Protein AF-A0A368FAN0-F1 (afdb_monomer_lite)

Organism: Ancylostoma caninum (NCBI:txid29170)

Secondary structure (DSSP, 8-state):
-HHHHHHHHHHHHHHHHHHHHHHHHHHHHHHHHHHHHHHHHHHHHHH-------HHHHHHHHHHHHHHHHHHHHHHHHH----TTS----GGGHHHHHHHHHHHHIIIIIHHHHHHHHHHHHHHHHHHHHH-

Sequence (132 aa):
LYFQDSLIGIQFRNVSCKVNQFLAHVCDFASVWLIVLVGCERLILLYRKTRNLTTEKACVQVVALIAIAMLFNSWILYVASVQHGICDIDPAFDRIYHVMTVLETILCMFVPSMIIFTSNLLVVYKLNSHIR

Foldseek 3Di:
DVVVVVVVVLVCLLVVVLVVVLVVQLCLLLVLVVVLVVLVVVLCVVVPVDDDPDVVVVVVVSVVSSVVSNVLSVVSSVQFDDDPSDRDTDVVCVVVVVVSVVVSCCSNPVVSVVSNVVSVVVVVVSVVVVVD

InterPro domains:
  IPR000276 G protein-coupled receptor, rhodopsin-like [PF00001] (10-130)
  IPR017452 GPCR, rhodopsin-like, 7TM [PS50262] (1-132)

pLDDT: mean 73.28, std 13.43, range [40.78, 91.06]

Radius of gyration: 21.19 Å; chains: 1; bounding box: 61×32×56 Å

Structure (mmCIF, N/CA/C/O backbone):
data_AF-A0A368FAN0-F1
#
_entry.id   AF-A0A368FAN0-F1
#
loop_
_atom_site.group_PDB
_atom_site.id
_atom_site.type_symbol
_atom_site.label_atom_id
_atom_site.label_alt_id
_atom_site.label_comp_id
_atom_site.label_asym_id
_atom_site.label_entity_id
_atom_site.label_seq_id
_atom_site.pdbx_PDB_ins_code
_atom_site.Cartn_x
_atom_site.Cartn_y
_atom_site.Cartn_z
_atom_site.occupancy
_atom_site.B_iso_or_equiv
_atom_site.auth_seq_id
_atom_site.auth_comp_id
_atom_site.auth_asym_id
_atom_site.auth_atom_id
_atom_site.pdbx_PDB_model_num
ATOM 1 N N . LEU A 1 1 ? 30.547 19.276 -26.056 1.00 47.66 1 LEU A N 1
ATOM 2 C CA . LEU A 1 1 ? 29.824 19.743 -24.850 1.00 47.66 1 LEU A CA 1
ATOM 3 C C . LEU A 1 1 ? 28.308 19.537 -24.969 1.00 47.66 1 LEU A C 1
ATOM 5 O O . LEU A 1 1 ? 27.785 18.812 -24.146 1.00 47.66 1 LEU A O 1
ATOM 9 N N . TYR A 1 2 ? 27.629 19.977 -26.041 1.00 46.88 2 TYR A N 1
ATOM 10 C CA . TYR A 1 2 ? 26.169 19.779 -26.231 1.00 46.88 2 TYR A CA 1
ATOM 11 C C . TYR A 1 2 ? 25.645 18.321 -26.197 1.00 46.88 2 TYR A C 1
ATOM 13 O O . TYR A 1 2 ? 24.512 18.066 -25.794 1.00 46.88 2 TYR A O 1
ATOM 21 N N . PHE A 1 3 ? 26.459 17.344 -26.612 1.00 48.28 3 PHE A N 1
ATOM 22 C CA . PHE A 1 3 ? 26.051 15.932 -26.644 1.00 48.28 3 PHE A CA 1
ATOM 23 C C . PHE A 1 3 ? 25.995 15.285 -25.248 1.00 48.28 3 PHE A C 1
ATOM 25 O O . PHE A 1 3 ? 25.266 14.319 -25.043 1.00 48.28 3 PHE A O 1
ATOM 32 N N . GLN A 1 4 ? 26.744 15.823 -24.279 1.00 50.81 4 GLN A N 1
ATOM 33 C CA . GLN A 1 4 ? 26.857 15.248 -22.938 1.00 50.81 4 GLN A CA 1
ATOM 34 C C . GLN A 1 4 ? 25.701 15.699 -22.036 1.00 50.81 4 GLN A C 1
ATOM 36 O O . GLN A 1 4 ? 25.146 14.870 -21.322 1.00 50.81 4 GLN A O 1
ATOM 41 N N . ASP A 1 5 ? 25.242 16.947 -22.171 1.00 53.34 5 ASP A N 1
ATOM 42 C CA . ASP A 1 5 ? 24.061 17.464 -21.459 1.00 53.34 5 ASP A CA 1
ATOM 43 C C . ASP A 1 5 ? 22.764 16.758 -21.881 1.00 53.34 5 ASP A C 1
ATOM 45 O O . ASP A 1 5 ? 21.901 16.469 -21.052 1.00 53.34 5 ASP A O 1
ATOM 49 N N . SER A 1 6 ? 22.653 16.385 -23.161 1.00 56.75 6 SER A N 1
ATOM 50 C CA . SER A 1 6 ? 21.517 15.598 -23.661 1.00 56.75 6 SER A CA 1
ATOM 51 C C . SER A 1 6 ? 21.525 14.171 -23.100 1.00 56.75 6 SER A C 1
ATOM 53 O O . SER A 1 6 ? 20.479 13.649 -22.720 1.00 56.75 6 SER A O 1
ATOM 55 N N . LEU A 1 7 ? 22.703 13.544 -22.984 1.00 58.75 7 LEU A N 1
ATOM 56 C CA . LEU A 1 7 ? 22.842 12.194 -22.430 1.00 58.75 7 LEU A CA 1
ATOM 57 C C . LEU A 1 7 ? 22.560 12.166 -20.918 1.00 58.75 7 LEU A C 1
ATOM 59 O O . LEU A 1 7 ? 21.870 11.268 -20.436 1.00 58.75 7 LEU A O 1
ATOM 63 N N . ILE A 1 8 ? 23.042 13.177 -20.185 1.00 62.75 8 ILE A N 1
ATOM 64 C CA . ILE A 1 8 ? 22.787 13.358 -18.749 1.00 62.75 8 ILE A CA 1
ATOM 65 C C . ILE A 1 8 ? 21.299 13.631 -18.506 1.00 62.75 8 ILE A C 1
ATOM 67 O O . ILE A 1 8 ? 20.716 13.029 -17.608 1.00 62.75 8 ILE A O 1
ATOM 71 N N . GLY A 1 9 ? 20.652 14.460 -19.333 1.00 63.81 9 GLY A N 1
ATOM 72 C CA . GLY A 1 9 ? 19.213 14.721 -19.244 1.00 63.81 9 GLY A CA 1
ATOM 73 C C . GLY A 1 9 ? 18.350 13.479 -19.497 1.00 63.81 9 GLY A C 1
ATOM 74 O O . GLY A 1 9 ? 17.361 13.261 -18.798 1.00 63.81 9 GLY A O 1
ATOM 75 N N . ILE A 1 10 ? 18.738 12.620 -20.445 1.00 64.81 10 ILE A N 1
ATOM 76 C CA . ILE A 1 10 ? 18.028 11.361 -20.737 1.00 64.81 10 ILE A CA 1
ATOM 77 C C . ILE A 1 10 ? 18.230 10.337 -19.607 1.00 64.81 10 ILE A C 1
ATOM 79 O O . ILE A 1 10 ? 17.268 9.686 -19.195 1.00 64.81 10 ILE A O 1
ATOM 83 N N . GLN A 1 11 ? 19.447 10.225 -19.064 1.00 65.75 11 GLN A N 1
ATOM 84 C CA . GLN A 1 11 ? 19.742 9.377 -17.902 1.00 65.75 11 GLN A CA 1
ATOM 85 C C . GLN A 1 11 ? 19.009 9.861 -16.643 1.00 65.75 11 GLN A C 1
ATOM 87 O O . GLN A 1 11 ? 18.406 9.056 -15.937 1.00 65.75 11 GLN A O 1
ATOM 92 N N . PHE A 1 12 ? 18.977 11.172 -16.394 1.00 68.00 12 PHE A N 1
ATOM 93 C CA . PHE A 1 12 ? 18.242 11.753 -15.272 1.00 68.00 12 PHE A CA 1
ATOM 94 C C . PHE A 1 12 ? 16.736 11.509 -15.405 1.00 68.00 12 PHE A C 1
ATOM 96 O O . PHE A 1 12 ? 16.108 11.081 -14.446 1.00 68.00 12 PHE A O 1
ATOM 103 N N . ARG A 1 13 ? 16.157 11.672 -16.602 1.00 67.62 13 ARG A N 1
ATOM 104 C CA . ARG A 1 13 ? 14.733 11.386 -16.853 1.00 67.62 13 ARG A CA 1
ATOM 105 C C . ARG A 1 13 ? 14.378 9.915 -16.614 1.00 67.62 13 ARG A C 1
ATOM 107 O O . ARG A 1 13 ? 13.320 9.626 -16.063 1.00 67.62 13 ARG A O 1
ATOM 114 N N . ASN A 1 14 ? 15.270 9.002 -16.993 1.00 67.62 14 ASN A N 1
ATOM 115 C CA . ASN A 1 14 ? 15.136 7.567 -16.750 1.00 67.62 14 ASN A CA 1
ATOM 116 C C . ASN A 1 14 ? 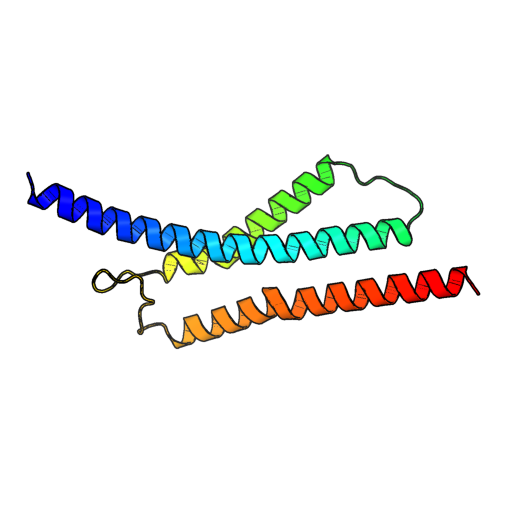15.148 7.253 -15.239 1.00 67.62 14 ASN A C 1
ATOM 118 O O . ASN A 1 14 ? 14.195 6.676 -14.711 1.00 67.62 14 ASN A O 1
ATOM 122 N N . VAL A 1 15 ? 16.172 7.726 -14.524 1.00 68.94 15 VAL A N 1
ATOM 123 C CA . VAL A 1 15 ? 16.301 7.525 -13.072 1.00 68.94 15 VAL A CA 1
ATOM 124 C C . VAL A 1 15 ? 15.142 8.178 -12.314 1.00 68.94 15 VAL A C 1
ATOM 126 O O . VAL A 1 15 ? 14.539 7.536 -11.455 1.00 68.94 15 VAL A O 1
ATOM 129 N N . SER A 1 16 ? 14.779 9.419 -12.651 1.00 71.75 16 SER A N 1
ATOM 130 C CA . SER A 1 16 ? 13.651 10.124 -12.037 1.00 71.75 16 SER A CA 1
ATOM 131 C C . SER A 1 16 ? 12.339 9.392 -12.253 1.00 71.75 16 SER A C 1
ATOM 133 O O . SER A 1 16 ? 11.555 9.295 -11.317 1.00 71.75 16 SER A O 1
ATOM 135 N N . CYS A 1 17 ? 12.097 8.844 -13.442 1.00 72.62 17 CYS A N 1
ATOM 136 C CA . CYS A 1 17 ? 10.871 8.105 -13.677 1.00 72.62 17 CYS A CA 1
ATOM 137 C C . CYS A 1 17 ? 10.817 6.798 -12.868 1.00 72.62 17 CYS A C 1
ATOM 139 O O . CYS A 1 17 ? 9.813 6.522 -12.214 1.00 72.62 17 CYS A O 1
ATOM 141 N N . LYS A 1 18 ? 11.919 6.041 -12.825 1.00 70.44 18 LYS A N 1
ATOM 142 C CA . LYS A 1 18 ? 12.023 4.815 -12.024 1.00 70.44 18 LYS A CA 1
ATOM 143 C C . LYS A 1 18 ? 11.779 5.072 -10.534 1.00 70.44 18 LYS A C 1
ATOM 145 O O . LYS A 1 18 ? 11.033 4.336 -9.889 1.00 70.44 18 LYS A O 1
ATOM 150 N N . VAL A 1 19 ? 12.376 6.134 -9.995 1.00 74.50 19 VAL A N 1
ATOM 151 C CA . 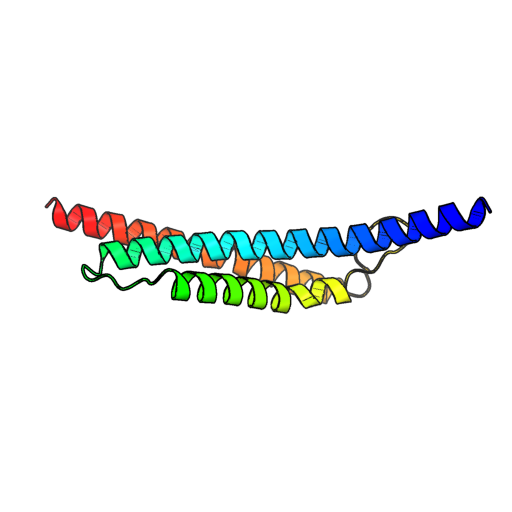VAL A 1 19 ? 12.204 6.534 -8.591 1.00 74.50 19 VAL A CA 1
ATOM 152 C C . VAL A 1 19 ? 10.794 7.064 -8.329 1.00 74.50 19 VAL A C 1
ATOM 154 O O . VAL A 1 19 ? 10.203 6.720 -7.310 1.00 74.50 19 VAL A O 1
ATOM 157 N N . ASN A 1 20 ? 10.232 7.863 -9.239 1.00 78.50 20 ASN A N 1
ATOM 158 C CA . ASN A 1 20 ? 8.886 8.412 -9.089 1.00 78.50 20 ASN A CA 1
ATOM 159 C C . ASN A 1 20 ? 7.818 7.312 -9.102 1.00 78.50 20 ASN A C 1
ATOM 161 O O . ASN A 1 20 ? 6.932 7.317 -8.254 1.00 78.50 20 ASN A O 1
ATOM 165 N N . GLN A 1 21 ? 7.940 6.342 -10.010 1.00 75.62 21 GLN A N 1
ATOM 166 C CA . GLN A 1 21 ? 7.048 5.185 -10.058 1.00 75.62 21 GLN A CA 1
ATOM 167 C C . GLN A 1 21 ? 7.141 4.371 -8.762 1.00 75.62 21 GLN A C 1
ATOM 169 O O . GLN A 1 21 ? 6.125 4.055 -8.153 1.00 75.62 21 GLN A O 1
ATOM 174 N N . PHE A 1 22 ? 8.359 4.091 -8.287 1.00 76.88 22 PHE A N 1
ATOM 175 C CA . PHE A 1 22 ? 8.566 3.397 -7.015 1.00 76.88 22 PHE A CA 1
ATOM 176 C C . PHE A 1 22 ? 7.938 4.147 -5.830 1.00 76.88 22 PHE A C 1
ATOM 178 O O . PHE A 1 22 ? 7.242 3.542 -5.016 1.00 76.88 22 PHE A O 1
ATOM 185 N N . LEU A 1 23 ? 8.148 5.463 -5.741 1.00 80.06 23 LEU A N 1
ATOM 186 C CA . LEU A 1 23 ? 7.570 6.291 -4.683 1.00 80.06 23 LEU A CA 1
ATOM 187 C C . LEU A 1 23 ? 6.042 6.313 -4.734 1.00 80.06 23 LEU A C 1
ATOM 189 O O . LEU A 1 23 ? 5.425 6.282 -3.673 1.00 80.06 23 LEU A O 1
ATOM 193 N N . ALA A 1 24 ? 5.440 6.333 -5.926 1.00 83.19 24 ALA A N 1
ATOM 194 C CA . ALA A 1 24 ? 3.990 6.273 -6.082 1.00 83.19 24 ALA A CA 1
ATOM 195 C C . ALA A 1 24 ? 3.424 4.973 -5.488 1.00 83.19 24 ALA A C 1
ATOM 197 O O . ALA A 1 24 ? 2.593 5.036 -4.586 1.00 83.19 24 ALA A O 1
ATOM 198 N N . HIS A 1 25 ? 3.966 3.815 -5.879 1.00 81.38 25 HIS A N 1
ATOM 199 C CA . HIS A 1 25 ? 3.535 2.514 -5.349 1.00 81.38 25 HIS A CA 1
ATOM 200 C C . HIS A 1 25 ? 3.752 2.384 -3.830 1.00 81.38 25 HIS A C 1
ATOM 202 O O . HIS A 1 25 ? 2.878 1.912 -3.098 1.00 81.38 25 HIS A O 1
ATOM 208 N N . VAL A 1 26 ? 4.897 2.852 -3.315 1.00 83.31 26 VAL A N 1
ATOM 209 C CA . VAL A 1 26 ? 5.167 2.853 -1.866 1.00 83.31 26 VAL A CA 1
ATOM 210 C C . VAL A 1 26 ? 4.186 3.757 -1.119 1.00 83.31 26 VAL A C 1
ATOM 212 O O . VAL A 1 26 ? 3.706 3.376 -0.050 1.00 83.31 26 VAL A O 1
ATOM 215 N N . CYS A 1 27 ? 3.892 4.942 -1.658 1.00 84.50 27 CYS A N 1
ATOM 216 C CA . CYS A 1 27 ? 2.974 5.902 -1.053 1.00 84.50 27 CYS A CA 1
ATOM 217 C C . CYS A 1 27 ? 1.538 5.369 -1.035 1.00 84.50 27 CYS A C 1
ATOM 219 O O . CYS A 1 27 ? 0.888 5.422 0.011 1.00 84.50 27 CYS A O 1
ATOM 221 N N . ASP A 1 28 ? 1.071 4.795 -2.144 1.00 85.88 28 ASP A N 1
ATOM 222 C CA . ASP A 1 28 ? -0.262 4.203 -2.244 1.00 85.88 28 ASP A CA 1
ATOM 223 C C . ASP A 1 28 ? -0.428 3.078 -1.219 1.00 85.88 28 ASP A C 1
ATOM 225 O O . ASP A 1 28 ? -1.347 3.127 -0.396 1.00 85.88 28 ASP A O 1
ATOM 229 N N . PHE A 1 29 ? 0.520 2.138 -1.155 1.00 84.75 29 PHE A N 1
ATOM 230 C CA . PHE A 1 29 ? 0.500 1.067 -0.158 1.00 84.75 29 PHE A CA 1
ATOM 231 C C . PHE A 1 29 ? 0.521 1.628 1.273 1.00 84.75 29 PHE A C 1
ATOM 233 O O . PHE A 1 29 ? -0.330 1.288 2.099 1.00 84.75 29 PHE A O 1
ATOM 240 N N . ALA A 1 30 ? 1.468 2.517 1.587 1.00 87.12 30 ALA A N 1
ATOM 241 C CA . ALA A 1 30 ? 1.599 3.078 2.929 1.00 87.12 30 ALA A CA 1
ATOM 242 C C . ALA A 1 30 ? 0.333 3.834 3.362 1.00 87.12 30 ALA A C 1
ATOM 244 O O . ALA A 1 30 ? -0.129 3.652 4.488 1.00 87.12 30 ALA A O 1
ATOM 245 N N . SER A 1 31 ? -0.258 4.638 2.475 1.00 89.94 31 SER A N 1
ATOM 246 C CA . SER A 1 31 ? -1.448 5.437 2.775 1.00 89.94 31 SER A CA 1
ATOM 247 C C . SER A 1 31 ? -2.632 4.566 3.202 1.00 89.94 31 SER A C 1
ATOM 249 O O . SER A 1 31 ? -3.266 4.837 4.225 1.00 89.94 31 SER A O 1
ATOM 251 N N . VAL A 1 32 ? -2.883 3.463 2.493 1.00 90.44 32 VAL A N 1
ATOM 252 C CA . VAL A 1 32 ? -4.016 2.584 2.779 1.00 90.44 32 VAL A CA 1
ATOM 253 C C . VAL A 1 32 ? -3.828 1.831 4.097 1.00 90.44 32 VAL A C 1
ATOM 255 O O . VAL A 1 32 ? -4.752 1.756 4.912 1.00 90.44 32 VAL A O 1
ATOM 258 N N . TRP A 1 33 ? -2.626 1.323 4.360 1.00 87.94 33 TRP A N 1
ATOM 259 C CA . TRP A 1 33 ? -2.338 0.625 5.614 1.00 87.94 33 TRP A CA 1
ATOM 260 C C . TRP A 1 33 ? -2.321 1.561 6.827 1.00 87.94 33 TRP A C 1
ATOM 262 O O . TRP A 1 33 ? -2.741 1.156 7.912 1.00 87.94 33 TRP A O 1
ATOM 272 N N . LEU A 1 34 ? -1.926 2.826 6.652 1.00 87.31 34 LEU A N 1
ATOM 273 C CA . LEU A 1 34 ? -2.073 3.849 7.689 1.00 87.31 34 LEU A CA 1
ATOM 274 C C . LEU A 1 34 ? -3.547 4.117 8.013 1.00 87.31 34 LEU A C 1
ATOM 276 O O . LEU A 1 34 ? -3.902 4.200 9.189 1.00 87.31 34 LEU A O 1
ATOM 280 N N . ILE A 1 35 ? -4.420 4.189 7.002 1.00 89.38 35 ILE A N 1
ATOM 281 C CA . ILE A 1 35 ? -5.870 4.338 7.209 1.00 89.38 35 ILE A CA 1
ATOM 282 C C . ILE A 1 35 ? -6.425 3.148 8.003 1.00 89.38 35 ILE A C 1
ATOM 284 O O . ILE A 1 35 ? -7.177 3.348 8.961 1.00 89.38 35 ILE A O 1
ATOM 288 N N . VAL A 1 36 ? -6.030 1.920 7.652 1.00 88.75 36 VAL A N 1
ATOM 289 C CA . VAL A 1 36 ? -6.415 0.707 8.393 1.00 88.75 36 VAL A CA 1
ATOM 290 C C . VAL A 1 36 ? -5.950 0.775 9.846 1.00 88.75 36 VAL A C 1
ATOM 292 O O . VAL A 1 36 ? -6.738 0.493 10.750 1.00 88.75 36 VAL A O 1
ATOM 295 N N . LEU A 1 37 ? -4.702 1.181 10.091 1.00 85.62 37 LEU A N 1
ATOM 296 C CA . LEU A 1 37 ? -4.148 1.262 11.441 1.00 85.62 37 LEU A CA 1
ATOM 297 C C . LEU A 1 37 ? -4.908 2.287 12.294 1.00 85.62 37 LEU A C 1
ATOM 299 O O . LEU A 1 37 ? -5.349 1.951 13.393 1.00 85.62 37 LEU A O 1
ATOM 303 N N . VAL A 1 38 ? -5.170 3.482 11.756 1.00 84.19 38 VAL A N 1
ATOM 304 C CA . VAL A 1 38 ? -5.991 4.505 12.428 1.00 84.19 38 VAL A CA 1
ATOM 305 C C . VAL A 1 38 ? -7.422 4.004 12.678 1.00 84.19 38 VAL A C 1
ATOM 307 O O . VAL A 1 38 ? -8.005 4.283 13.729 1.00 84.19 38 VAL A O 1
ATOM 310 N N . GLY A 1 39 ? -8.005 3.244 11.745 1.00 83.44 39 GLY A N 1
ATOM 311 C CA . GLY A 1 39 ? -9.315 2.607 11.921 1.00 83.44 39 GLY A CA 1
ATOM 312 C C . GLY A 1 39 ? -9.336 1.617 13.092 1.00 83.44 39 GLY A C 1
ATOM 313 O O . GLY A 1 39 ? -10.221 1.679 13.951 1.00 83.44 39 GLY A O 1
ATOM 314 N N . CYS A 1 40 ? -8.320 0.759 13.176 1.00 81.38 40 CYS A N 1
ATOM 315 C CA . CYS A 1 40 ? -8.141 -0.194 14.270 1.00 81.38 40 CYS A CA 1
ATOM 316 C C . CYS A 1 40 ? -7.915 0.500 15.622 1.00 81.38 40 CYS A C 1
ATOM 318 O O . CYS A 1 40 ? -8.494 0.085 16.627 1.00 81.38 40 CYS A O 1
ATOM 320 N N . GLU A 1 41 ? -7.130 1.578 15.676 1.00 81.50 41 GLU A N 1
ATOM 321 C CA . GLU A 1 41 ? -6.929 2.351 16.909 1.00 81.50 41 GLU A CA 1
ATOM 322 C C . GLU A 1 41 ? -8.246 2.934 17.438 1.00 81.50 41 GLU A C 1
ATOM 324 O O . GLU A 1 41 ? -8.537 2.828 18.633 1.00 81.50 41 GLU A O 1
ATOM 329 N N . ARG A 1 42 ? -9.088 3.488 16.554 1.00 77.19 42 ARG A N 1
ATOM 330 C CA . ARG A 1 42 ? -10.414 4.018 16.925 1.00 77.19 42 ARG A CA 1
ATOM 331 C C . ARG A 1 42 ? -11.333 2.932 17.487 1.00 77.19 42 ARG A C 1
ATOM 333 O O . ARG A 1 42 ? -12.014 3.170 18.484 1.00 77.19 42 ARG A O 1
ATOM 340 N N . LEU A 1 43 ? -11.322 1.736 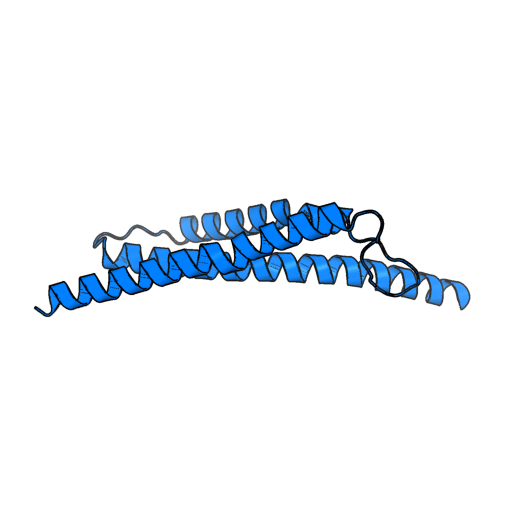16.897 1.00 75.81 43 LEU A N 1
ATOM 341 C CA . LEU A 1 43 ? -12.050 0.575 17.419 1.00 75.81 43 LEU A CA 1
ATOM 342 C C . LEU A 1 43 ? -11.564 0.154 18.807 1.00 75.81 43 LEU A C 1
ATOM 344 O O . LEU A 1 43 ? -12.375 -0.096 19.700 1.00 75.81 43 LEU A O 1
ATOM 348 N N . ILE A 1 44 ? -10.245 0.071 18.995 1.00 77.06 44 ILE A N 1
ATOM 349 C CA . ILE A 1 44 ? -9.643 -0.322 20.273 1.00 77.06 44 ILE A CA 1
ATOM 350 C C . ILE A 1 44 ? -10.022 0.684 21.362 1.00 77.06 44 ILE A C 1
ATOM 352 O O . ILE A 1 44 ? -10.363 0.264 22.465 1.00 77.06 44 ILE A O 1
ATOM 356 N N . LEU A 1 45 ? -10.028 1.985 21.056 1.00 72.50 45 LEU A N 1
ATOM 357 C CA . LEU A 1 45 ? -10.480 3.025 21.986 1.00 72.50 45 LEU A CA 1
ATOM 358 C C . LEU A 1 45 ? -11.966 2.892 22.345 1.00 72.50 45 LEU A C 1
ATOM 360 O O . LEU A 1 45 ? -12.334 3.124 23.495 1.00 72.50 45 LEU A O 1
ATOM 364 N N . LEU A 1 46 ? -12.818 2.492 21.396 1.00 70.06 46 LEU A N 1
ATOM 365 C CA . LEU A 1 46 ? -14.241 2.262 21.661 1.00 70.06 46 LEU A CA 1
ATOM 366 C C . LEU A 1 46 ? -14.471 1.017 22.536 1.00 70.06 46 LEU A C 1
ATOM 368 O O . LEU A 1 46 ? -15.354 1.016 23.393 1.00 70.06 46 LEU A O 1
ATOM 372 N N . TYR A 1 47 ? -13.694 -0.049 22.326 1.00 69.06 47 TYR A N 1
ATOM 373 C CA . TYR A 1 47 ? -13.887 -1.323 23.025 1.00 69.06 47 TYR A CA 1
ATOM 374 C C . TYR A 1 47 ? -13.127 -1.412 24.359 1.00 69.06 47 TYR A C 1
ATOM 376 O O . TYR A 1 47 ? -13.543 -2.138 25.264 1.00 69.06 47 TYR A O 1
ATOM 384 N N . ARG A 1 48 ? -12.016 -0.682 24.511 1.00 68.12 48 ARG A N 1
ATOM 385 C CA . ARG A 1 48 ? -11.131 -0.747 25.681 1.00 68.12 48 ARG A CA 1
ATOM 386 C C . ARG A 1 48 ? -11.026 0.624 26.355 1.00 68.12 48 ARG A C 1
ATOM 388 O O . ARG A 1 48 ? -10.390 1.540 25.853 1.00 68.12 48 ARG A O 1
ATOM 395 N N . LYS A 1 49 ? -11.603 0.728 27.557 1.00 53.38 49 LYS A N 1
ATOM 396 C CA . LYS A 1 49 ? -11.668 1.956 28.378 1.00 53.38 49 LYS A CA 1
ATOM 397 C C . LYS A 1 49 ? -10.308 2.422 28.938 1.00 53.38 49 LYS A C 1
ATOM 399 O O . LYS A 1 49 ? -10.209 3.547 29.416 1.00 53.38 49 LYS A O 1
ATOM 404 N N . THR A 1 50 ? -9.261 1.592 28.882 1.00 46.75 50 THR A N 1
ATOM 405 C CA . THR A 1 50 ? -7.969 1.864 29.538 1.00 46.75 50 THR A CA 1
ATOM 406 C C . THR A 1 50 ? -6.857 2.082 28.516 1.00 46.75 50 THR A C 1
ATOM 408 O O . THR A 1 50 ? -6.466 1.179 27.776 1.00 46.75 50 THR A O 1
ATOM 411 N N . ARG A 1 51 ? -6.366 3.321 28.501 1.00 52.31 51 ARG A N 1
ATOM 412 C CA . ARG A 1 51 ? -5.356 3.886 27.608 1.00 52.31 51 ARG A CA 1
ATOM 413 C C . ARG A 1 51 ? -3.943 3.493 28.049 1.00 52.31 51 ARG A C 1
ATOM 415 O O . ARG A 1 51 ? -3.583 3.719 29.195 1.00 52.31 51 ARG A O 1
ATOM 422 N N . ASN A 1 52 ? -3.143 2.998 27.107 1.00 47.69 52 ASN A N 1
ATOM 423 C CA . ASN A 1 52 ? -1.687 3.197 27.080 1.00 47.69 52 ASN A CA 1
ATOM 424 C C . ASN A 1 52 ? -1.156 3.076 25.637 1.00 47.69 52 ASN A C 1
ATOM 426 O O . ASN A 1 52 ? -0.223 2.337 25.339 1.00 47.69 52 ASN A O 1
ATOM 430 N N . LEU A 1 53 ? -1.792 3.799 24.709 1.00 55.81 53 LEU A N 1
ATOM 431 C CA . LEU A 1 53 ? -1.200 4.085 23.402 1.00 55.81 53 LEU A CA 1
ATOM 432 C C . LEU A 1 53 ? -0.193 5.220 23.599 1.00 55.81 53 LEU A C 1
ATOM 434 O O . LEU A 1 53 ? -0.544 6.400 23.583 1.00 55.81 53 LEU A O 1
ATOM 438 N N . THR A 1 54 ? 1.050 4.855 23.895 1.00 63.50 54 THR A N 1
ATOM 439 C CA . THR A 1 54 ? 2.168 5.799 23.916 1.00 63.50 54 THR A CA 1
ATOM 440 C C . THR A 1 54 ? 2.483 6.188 22.474 1.00 63.50 54 THR A C 1
ATOM 442 O O . THR A 1 54 ? 2.582 5.315 21.612 1.00 63.50 54 THR A O 1
ATOM 445 N N . THR A 1 55 ? 2.677 7.479 22.207 1.00 66.00 55 THR A N 1
ATOM 446 C CA . THR A 1 55 ? 3.084 8.013 20.891 1.00 66.00 55 THR A CA 1
ATOM 447 C C . THR A 1 55 ? 4.317 7.306 20.323 1.00 66.00 55 THR A C 1
ATOM 449 O O . THR A 1 55 ? 4.431 7.114 19.117 1.00 66.00 55 THR A O 1
ATOM 452 N N . GLU A 1 56 ? 5.198 6.833 21.202 1.00 75.44 56 GLU A N 1
ATOM 453 C CA . GLU A 1 56 ? 6.358 6.009 20.868 1.00 75.44 56 GLU A CA 1
ATOM 454 C C . GLU A 1 56 ? 5.979 4.703 20.147 1.00 75.44 56 GLU A C 1
ATOM 456 O O . GLU A 1 56 ? 6.597 4.342 19.148 1.00 75.44 56 GLU A O 1
ATOM 461 N N . LYS A 1 57 ? 4.917 4.015 20.589 1.00 77.00 57 LYS A N 1
ATOM 462 C CA . LYS A 1 57 ? 4.456 2.758 19.975 1.00 77.00 57 LYS A CA 1
ATOM 463 C C . LYS A 1 57 ? 3.819 2.999 18.609 1.00 77.00 57 LYS A C 1
ATOM 465 O O . LYS A 1 57 ? 4.077 2.227 17.691 1.00 77.00 57 LYS A O 1
ATOM 470 N N . ALA A 1 58 ? 3.057 4.084 18.470 1.00 78.12 58 ALA A N 1
ATOM 471 C CA . ALA A 1 58 ? 2.470 4.485 17.193 1.00 78.12 58 ALA A CA 1
ATOM 472 C C . ALA A 1 58 ? 3.560 4.849 16.171 1.00 78.12 58 ALA A C 1
ATOM 474 O O . ALA A 1 58 ? 3.510 4.402 15.030 1.00 78.12 58 ALA A O 1
ATOM 475 N N . CYS A 1 59 ? 4.601 5.574 16.594 1.00 81.50 59 CYS A N 1
ATOM 476 C CA . CYS A 1 59 ? 5.742 5.891 15.734 1.00 81.50 59 CYS A CA 1
ATOM 477 C C . CYS A 1 59 ? 6.448 4.618 15.241 1.00 81.50 59 CYS A C 1
ATOM 479 O O . CYS A 1 59 ? 6.665 4.458 14.042 1.00 81.50 59 CYS A O 1
ATOM 481 N N . VAL A 1 60 ? 6.723 3.665 16.140 1.00 86.31 60 VAL A N 1
ATOM 482 C CA . VAL A 1 60 ? 7.329 2.374 15.770 1.00 86.31 60 VAL A CA 1
ATOM 483 C C . VAL A 1 60 ? 6.442 1.594 14.798 1.00 86.31 60 VAL A C 1
ATOM 485 O O . VAL A 1 60 ? 6.954 1.034 13.833 1.00 86.31 60 VAL A O 1
ATOM 488 N N . GLN A 1 61 ? 5.123 1.577 15.004 1.00 82.94 61 GLN A N 1
ATOM 489 C CA . GLN A 1 61 ? 4.190 0.911 14.093 1.00 82.94 61 GLN A CA 1
ATOM 490 C C . GLN A 1 61 ? 4.171 1.551 12.700 1.00 82.94 61 GLN A C 1
ATOM 492 O O . GLN A 1 61 ? 4.222 0.832 11.704 1.00 82.94 61 GLN A O 1
ATOM 497 N N . VAL A 1 62 ? 4.148 2.884 12.619 1.00 85.44 62 VAL A N 1
ATOM 498 C CA . VAL A 1 62 ? 4.193 3.623 11.348 1.00 85.44 62 VAL A CA 1
ATOM 499 C C . VAL A 1 62 ? 5.513 3.374 10.618 1.00 85.44 62 VAL A C 1
ATOM 501 O O . VAL A 1 62 ? 5.505 3.050 9.434 1.00 85.44 62 VAL A O 1
ATOM 504 N N . VAL A 1 63 ? 6.647 3.459 11.319 1.00 87.06 63 VAL A N 1
ATOM 505 C CA . VAL A 1 63 ? 7.971 3.199 10.731 1.00 87.06 63 VAL A CA 1
ATOM 506 C C . VAL A 1 63 ? 8.086 1.750 10.256 1.00 87.06 63 VAL A C 1
ATOM 508 O O . VAL A 1 63 ? 8.578 1.510 9.155 1.00 87.06 63 VAL A O 1
ATOM 511 N N . ALA A 1 64 ? 7.589 0.784 11.034 1.00 87.19 64 ALA A N 1
ATOM 512 C CA . ALA A 1 64 ? 7.567 -0.620 10.634 1.00 87.19 64 ALA A CA 1
ATOM 513 C C . ALA A 1 64 ? 6.694 -0.846 9.389 1.00 87.19 64 ALA A C 1
ATOM 515 O O . ALA A 1 64 ? 7.121 -1.548 8.476 1.00 87.19 64 ALA A O 1
ATOM 516 N N . LEU A 1 65 ? 5.515 -0.219 9.309 1.00 85.31 65 LEU A N 1
ATOM 517 C CA . LEU A 1 65 ? 4.657 -0.282 8.122 1.00 85.31 65 LEU A CA 1
ATOM 518 C C . LEU A 1 65 ? 5.341 0.300 6.885 1.00 85.31 65 LEU A C 1
ATOM 520 O O . LEU A 1 65 ? 5.298 -0.320 5.827 1.00 85.31 65 LEU A O 1
ATOM 524 N N . ILE A 1 66 ? 5.993 1.457 7.015 1.00 84.94 66 ILE A N 1
ATOM 525 C CA . ILE A 1 66 ? 6.728 2.083 5.910 1.00 84.94 66 ILE A CA 1
ATOM 526 C C . ILE A 1 66 ? 7.890 1.186 5.466 1.00 84.94 66 ILE A C 1
ATOM 528 O O . ILE A 1 66 ? 8.078 0.982 4.269 1.00 84.94 66 ILE A O 1
ATOM 532 N N . ALA A 1 67 ? 8.633 0.593 6.403 1.00 85.25 67 ALA A N 1
ATOM 533 C CA . ALA A 1 67 ? 9.712 -0.340 6.082 1.00 85.25 67 ALA A CA 1
ATOM 534 C C . ALA A 1 67 ? 9.191 -1.588 5.347 1.00 85.25 67 ALA A C 1
ATOM 536 O O . ALA A 1 67 ? 9.776 -2.007 4.350 1.00 85.25 67 ALA A O 1
ATOM 537 N N . ILE A 1 68 ? 8.060 -2.148 5.786 1.00 84.12 68 ILE A N 1
ATOM 538 C CA . ILE A 1 68 ? 7.396 -3.272 5.112 1.00 84.12 68 ILE A CA 1
ATOM 539 C C . ILE A 1 68 ? 6.929 -2.856 3.711 1.00 84.12 68 ILE A C 1
ATOM 541 O O . ILE A 1 68 ? 7.174 -3.587 2.754 1.00 84.12 68 ILE A O 1
ATOM 545 N N . ALA A 1 69 ? 6.331 -1.671 3.562 1.00 82.25 69 ALA A N 1
ATOM 546 C CA . ALA A 1 69 ? 5.921 -1.130 2.269 1.00 82.25 69 ALA A CA 1
ATOM 547 C C . ALA A 1 69 ? 7.116 -0.995 1.313 1.00 82.25 69 ALA A C 1
ATOM 549 O O . ALA A 1 69 ? 7.025 -1.392 0.155 1.00 82.25 69 ALA A O 1
ATOM 550 N N . MET A 1 70 ? 8.256 -0.499 1.796 1.00 78.12 70 MET A N 1
ATOM 551 C CA . MET A 1 70 ? 9.486 -0.400 1.005 1.00 78.12 70 MET A CA 1
ATOM 552 C C . MET A 1 70 ? 10.043 -1.775 0.612 1.00 78.12 70 MET A C 1
ATOM 554 O O . MET A 1 70 ? 10.506 -1.940 -0.516 1.00 78.12 70 MET A O 1
ATOM 558 N N . LEU A 1 71 ? 9.984 -2.772 1.501 1.00 78.81 71 LEU A N 1
ATOM 559 C CA . LEU A 1 71 ? 10.445 -4.137 1.218 1.00 78.81 71 LEU A CA 1
ATOM 560 C C . LEU A 1 71 ? 9.565 -4.839 0.179 1.00 78.81 71 LEU A C 1
ATOM 562 O O . LEU A 1 71 ? 10.092 -5.403 -0.777 1.00 78.81 71 LEU A O 1
ATOM 566 N N . PHE A 1 72 ? 8.239 -4.767 0.321 1.00 71.94 72 PHE A N 1
ATOM 567 C CA . PHE A 1 72 ? 7.312 -5.353 -0.653 1.00 71.94 72 PHE A CA 1
ATOM 568 C C . PHE A 1 72 ? 7.424 -4.680 -2.025 1.00 71.94 72 PHE A C 1
ATOM 570 O O . PHE A 1 72 ? 7.452 -5.363 -3.046 1.00 71.94 72 PHE A O 1
ATOM 577 N N . ASN A 1 73 ? 7.576 -3.354 -2.057 1.00 69.38 73 ASN A N 1
ATOM 578 C CA . ASN A 1 73 ? 7.727 -2.606 -3.305 1.00 69.38 73 ASN A CA 1
ATOM 579 C C . ASN A 1 73 ? 9.157 -2.624 -3.869 1.00 69.38 73 ASN A C 1
ATOM 581 O O . ASN A 1 73 ? 9.370 -2.159 -4.989 1.00 69.38 73 ASN A O 1
ATOM 585 N N . SER A 1 74 ? 10.150 -3.183 -3.160 1.00 69.69 74 SER A N 1
ATOM 586 C CA . SER A 1 74 ? 11.537 -3.276 -3.660 1.00 69.69 74 SER A CA 1
ATOM 587 C C . SER A 1 74 ? 11.640 -4.050 -4.981 1.00 69.69 74 SER A C 1
ATOM 589 O O . SER A 1 74 ? 12.555 -3.808 -5.766 1.00 69.69 74 SER A O 1
ATOM 591 N N . TRP A 1 75 ? 10.667 -4.917 -5.278 1.00 63.44 75 TRP A N 1
ATOM 592 C CA . TRP A 1 75 ? 10.536 -5.614 -6.559 1.00 63.44 75 TRP A CA 1
ATOM 593 C C . TRP A 1 75 ? 10.352 -4.661 -7.763 1.00 63.44 75 TRP A C 1
ATOM 595 O O . TRP A 1 75 ? 10.888 -4.918 -8.842 1.00 63.44 75 TRP A O 1
ATOM 605 N N . ILE A 1 76 ? 9.685 -3.513 -7.580 1.00 64.50 76 ILE A N 1
ATOM 606 C CA . ILE A 1 76 ? 9.446 -2.507 -8.635 1.00 64.50 76 ILE A CA 1
ATOM 607 C C . ILE A 1 76 ? 10.771 -1.895 -9.123 1.00 64.50 76 ILE A C 1
ATOM 609 O O . ILE A 1 76 ? 10.941 -1.645 -10.316 1.00 64.50 76 ILE A O 1
ATOM 613 N N . LEU A 1 77 ? 11.757 -1.717 -8.231 1.00 59.84 77 LEU A N 1
ATOM 614 C CA . LEU A 1 77 ? 13.095 -1.232 -8.601 1.00 59.84 77 LEU A CA 1
ATOM 615 C C . LEU A 1 77 ? 13.869 -2.239 -9.463 1.00 59.84 77 LEU A C 1
ATOM 617 O O . LEU A 1 77 ? 14.755 -1.834 -10.216 1.00 59.84 77 LEU A O 1
ATOM 621 N N . TYR A 1 78 ? 13.550 -3.529 -9.371 1.00 57.28 78 TYR A N 1
ATOM 622 C CA . TYR A 1 78 ? 14.188 -4.565 -10.181 1.00 57.28 78 TYR A CA 1
ATOM 623 C C . TYR A 1 78 ? 13.542 -4.688 -11.570 1.00 57.28 78 TYR A C 1
ATOM 625 O O . TYR A 1 78 ? 14.252 -4.867 -12.554 1.00 57.28 78 TYR A O 1
ATOM 633 N N . VAL A 1 79 ? 12.218 -4.516 -11.665 1.00 57.34 79 VAL A N 1
ATOM 634 C CA . VAL A 1 79 ? 11.451 -4.644 -12.922 1.00 57.34 79 VAL A CA 1
ATOM 635 C C . VAL A 1 79 ? 11.428 -3.362 -13.762 1.00 57.34 79 VAL A C 1
ATOM 637 O O . VAL A 1 79 ? 11.286 -3.434 -14.980 1.00 57.34 79 VAL A O 1
ATOM 640 N N . ALA A 1 80 ? 11.600 -2.184 -13.156 1.00 53.53 80 ALA A N 1
ATOM 641 C CA . ALA A 1 80 ? 11.640 -0.926 -13.896 1.00 53.53 80 ALA A CA 1
ATOM 642 C C . ALA A 1 80 ? 12.903 -0.834 -14.776 1.00 53.53 80 ALA A C 1
ATOM 644 O O . ALA A 1 80 ? 13.998 -0.497 -14.306 1.00 53.53 80 ALA A O 1
ATOM 645 N N . SER A 1 81 ? 12.726 -1.135 -16.057 1.00 47.56 81 SER A N 1
ATOM 646 C CA . SER A 1 81 ? 13.673 -0.942 -17.153 1.00 47.56 81 SER A CA 1
ATOM 647 C C . SER A 1 81 ? 13.162 0.208 -18.022 1.00 47.56 81 SER A C 1
ATOM 649 O O . SER A 1 81 ? 11.959 0.396 -18.136 1.00 47.56 81 SER A O 1
ATOM 651 N N . VAL A 1 82 ? 14.048 1.019 -18.600 1.00 50.88 82 VAL A N 1
ATOM 652 C CA . VAL A 1 82 ? 13.645 2.090 -19.525 1.00 50.88 82 VAL A CA 1
ATOM 653 C C . VAL A 1 82 ? 14.062 1.695 -20.925 1.00 50.88 82 VAL A C 1
ATOM 655 O O . VAL A 1 82 ? 15.247 1.722 -21.261 1.00 50.88 82 VAL A O 1
ATOM 658 N N . GLN A 1 83 ? 13.073 1.354 -21.747 1.00 46.06 83 GLN A N 1
ATOM 659 C CA . GLN A 1 83 ? 13.243 1.124 -23.176 1.00 46.06 83 GLN A CA 1
ATOM 660 C C . GLN A 1 83 ? 12.773 2.348 -23.973 1.00 46.06 83 GLN A C 1
ATOM 662 O O . GLN A 1 83 ? 11.689 2.879 -23.771 1.00 46.06 83 GLN A O 1
ATOM 667 N N . HIS A 1 84 ? 13.615 2.811 -24.904 1.00 40.78 84 HIS A N 1
ATOM 668 C CA . HIS A 1 84 ? 13.283 3.838 -25.906 1.00 40.78 84 HIS A CA 1
ATOM 669 C C . HIS A 1 84 ? 12.826 5.217 -25.382 1.00 40.78 84 HIS A C 1
ATOM 671 O O . HIS A 1 84 ? 12.090 5.937 -26.051 1.00 40.78 84 HIS A O 1
ATOM 677 N N . GLY A 1 85 ? 13.310 5.652 -24.214 1.00 48.25 85 GLY A N 1
ATOM 678 C CA . GLY A 1 85 ? 13.092 7.026 -23.734 1.00 48.25 85 GLY A CA 1
ATOM 679 C C . GLY A 1 85 ? 11.662 7.332 -23.275 1.00 48.25 85 GLY A C 1
ATOM 680 O O . GLY A 1 85 ? 11.396 8.482 -22.900 1.00 48.25 85 GLY A O 1
ATOM 681 N N . ILE A 1 86 ? 10.806 6.309 -23.265 1.00 49.91 86 ILE A N 1
ATOM 682 C CA . ILE A 1 86 ? 9.506 6.236 -22.607 1.00 49.91 86 ILE A CA 1
ATOM 683 C C . ILE A 1 86 ? 9.700 5.328 -21.393 1.00 49.91 86 ILE A C 1
ATOM 685 O O . ILE A 1 86 ? 10.469 4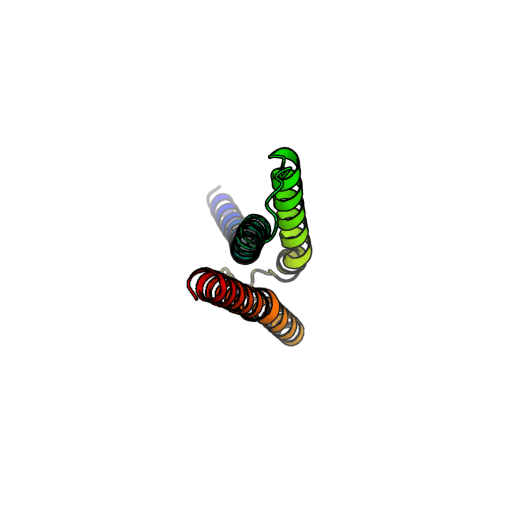.368 -21.423 1.00 49.91 86 ILE A O 1
ATOM 689 N N . CYS A 1 87 ? 9.073 5.690 -20.286 1.00 55.34 87 CYS A N 1
ATOM 690 C CA . CYS A 1 87 ? 9.099 4.866 -19.097 1.00 55.34 87 CYS A CA 1
ATOM 691 C C . CYS A 1 87 ? 8.060 3.767 -19.267 1.00 55.34 87 CYS A C 1
ATOM 693 O O . CYS A 1 87 ? 6.876 4.026 -19.072 1.00 55.34 87 CYS A O 1
ATOM 695 N N . ASP A 1 88 ? 8.494 2.594 -19.712 1.00 53.84 88 ASP A N 1
ATOM 696 C CA . ASP A 1 88 ? 7.586 1.490 -19.981 1.00 53.84 88 ASP A CA 1
ATOM 697 C C . ASP A 1 88 ? 8.170 0.167 -19.490 1.00 53.84 88 ASP A C 1
ATOM 699 O O . ASP A 1 88 ? 9.387 -0.031 -19.493 1.00 53.84 88 ASP A O 1
ATOM 703 N N . ILE A 1 89 ? 7.291 -0.702 -19.004 1.00 55.91 89 ILE A N 1
ATOM 704 C CA . ILE A 1 89 ? 7.637 -1.958 -18.337 1.00 55.91 89 ILE A CA 1
ATOM 705 C C . ILE A 1 89 ? 8.144 -2.957 -19.381 1.00 55.91 89 ILE A C 1
ATOM 707 O O . ILE A 1 89 ? 7.547 -3.123 -20.441 1.00 55.91 89 ILE A O 1
ATOM 711 N N . ASP A 1 90 ? 9.253 -3.635 -19.082 1.00 54.28 90 ASP A N 1
ATOM 712 C CA . ASP A 1 90 ? 9.883 -4.576 -20.009 1.00 54.28 90 ASP A CA 1
ATOM 713 C C . ASP A 1 90 ? 8.921 -5.753 -20.328 1.00 54.28 90 ASP A C 1
ATOM 715 O O . ASP A 1 90 ? 8.557 -6.511 -19.418 1.00 54.28 90 ASP A O 1
ATOM 719 N N . PRO A 1 91 ? 8.512 -5.962 -21.598 1.00 56.94 91 PRO A N 1
ATOM 720 C CA . PRO A 1 91 ? 7.478 -6.941 -21.967 1.00 56.94 91 PRO A CA 1
ATOM 721 C C . PRO A 1 91 ? 7.914 -8.404 -21.770 1.00 56.94 91 PRO A C 1
ATOM 723 O O . PRO A 1 91 ? 7.098 -9.321 -21.847 1.00 56.94 91 PRO A O 1
ATOM 726 N N . ALA A 1 92 ? 9.196 -8.653 -21.478 1.00 55.69 92 ALA A N 1
ATOM 727 C CA . ALA A 1 92 ? 9.723 -9.985 -21.181 1.00 55.69 92 ALA A CA 1
ATOM 728 C C . ALA A 1 92 ? 9.226 -10.563 -19.837 1.00 55.69 92 ALA A C 1
ATOM 730 O O . ALA A 1 92 ? 9.291 -11.776 -19.631 1.00 55.69 92 ALA A O 1
ATOM 731 N N . PHE A 1 93 ? 8.708 -9.722 -18.932 1.00 59.66 93 PHE A N 1
ATOM 732 C CA . PHE A 1 93 ? 8.271 -10.116 -17.584 1.00 59.66 93 PHE A CA 1
ATOM 733 C C . PHE A 1 93 ? 6.767 -9.928 -17.333 1.00 59.66 93 PHE A C 1
ATOM 735 O O . PHE A 1 93 ? 6.331 -9.946 -16.180 1.00 59.66 93 PHE A O 1
ATOM 742 N N . ASP A 1 94 ? 5.966 -9.820 -18.396 1.00 65.12 94 ASP A N 1
ATOM 743 C CA . ASP A 1 94 ? 4.522 -9.544 -18.362 1.00 65.12 94 ASP A CA 1
ATOM 744 C C . ASP A 1 94 ? 3.751 -10.438 -17.369 1.00 65.12 94 ASP A C 1
ATOM 746 O O . ASP A 1 94 ? 2.993 -9.960 -16.527 1.00 65.12 94 ASP A O 1
ATOM 750 N N . ARG A 1 95 ? 4.054 -11.746 -17.348 1.00 65.88 95 ARG A N 1
ATOM 751 C CA . ARG A 1 95 ? 3.416 -12.697 -16.422 1.00 65.88 95 ARG A CA 1
ATOM 752 C C . ARG A 1 95 ? 3.719 -12.391 -14.953 1.00 65.88 95 ARG A C 1
ATOM 754 O O . ARG A 1 95 ? 2.828 -12.498 -14.116 1.00 65.88 95 ARG A O 1
ATOM 761 N N . ILE A 1 96 ? 4.965 -12.053 -14.620 1.00 69.31 96 ILE A N 1
ATOM 762 C CA . ILE A 1 96 ? 5.352 -11.783 -13.228 1.00 69.31 96 ILE A CA 1
ATOM 763 C C . ILE A 1 96 ? 4.818 -10.418 -12.794 1.00 69.31 96 ILE A C 1
ATOM 765 O O . ILE A 1 96 ? 4.321 -10.295 -11.675 1.00 69.31 96 ILE A O 1
ATOM 769 N N . TYR A 1 97 ? 4.842 -9.431 -13.691 1.00 71.44 97 TYR A N 1
ATOM 770 C CA . TYR A 1 97 ? 4.219 -8.131 -13.468 1.00 71.44 97 TYR A CA 1
ATOM 771 C C . TYR A 1 97 ? 2.725 -8.285 -13.165 1.00 71.44 97 TYR A C 1
ATOM 773 O O . TYR A 1 97 ? 2.270 -7.862 -12.107 1.00 71.44 97 TYR A O 1
ATOM 781 N N . HIS A 1 98 ? 1.988 -9.016 -14.005 1.00 76.06 98 HIS A N 1
ATOM 782 C CA . HIS A 1 98 ? 0.552 -9.207 -13.833 1.00 76.06 98 HIS A CA 1
ATOM 783 C C . HIS A 1 98 ? 0.194 -9.923 -12.518 1.00 76.06 98 HIS A C 1
ATOM 785 O O . HIS A 1 98 ? -0.788 -9.560 -11.868 1.00 76.06 98 HIS A O 1
ATOM 791 N N . VAL A 1 99 ? 0.977 -10.923 -12.088 1.00 78.62 99 VAL A N 1
ATOM 792 C CA . VAL A 1 99 ? 0.753 -11.585 -10.788 1.00 78.62 99 VAL A CA 1
ATOM 793 C C . VAL A 1 99 ? 1.026 -10.627 -9.628 1.00 78.62 99 VAL A C 1
ATOM 795 O O . VAL A 1 99 ? 0.230 -10.571 -8.690 1.00 78.62 99 VAL A O 1
ATOM 798 N N . MET A 1 100 ? 2.111 -9.853 -9.688 1.00 74.88 100 MET A N 1
ATOM 799 C CA . MET A 1 100 ? 2.443 -8.889 -8.636 1.00 74.88 100 MET A CA 1
ATOM 800 C C . MET A 1 100 ? 1.416 -7.760 -8.546 1.00 74.88 100 MET A C 1
ATOM 802 O O . MET A 1 100 ? 0.986 -7.437 -7.444 1.00 74.88 100 MET A O 1
ATOM 806 N N . THR A 1 101 ? 0.930 -7.238 -9.674 1.00 80.19 101 THR A N 1
ATOM 807 C CA . THR A 1 101 ? -0.136 -6.224 -9.704 1.00 80.19 101 THR A CA 1
ATOM 808 C C . THR A 1 101 ? -1.445 -6.749 -9.116 1.00 80.19 101 THR A C 1
ATOM 810 O O . THR A 1 101 ? -2.129 -6.037 -8.380 1.00 80.19 101 THR A O 1
ATOM 813 N N . VAL A 1 102 ? -1.808 -8.007 -9.391 1.00 82.81 102 VAL A N 1
ATOM 814 C CA . VAL A 1 102 ? -3.002 -8.622 -8.788 1.00 82.81 102 VAL A CA 1
ATOM 815 C C . VAL A 1 102 ? -2.836 -8.754 -7.273 1.00 82.81 102 VAL A C 1
ATOM 817 O O . VAL A 1 102 ? -3.753 -8.408 -6.527 1.00 82.81 102 VAL A O 1
ATOM 820 N N . LEU A 1 103 ? -1.669 -9.200 -6.804 1.00 83.62 103 LEU A N 1
ATOM 821 C CA . LEU A 1 103 ? -1.369 -9.273 -5.372 1.00 83.62 103 LEU A CA 1
ATOM 822 C C . LEU A 1 103 ? -1.414 -7.892 -4.709 1.00 83.62 103 LEU A C 1
ATOM 824 O O . LEU A 1 103 ? -2.036 -7.741 -3.658 1.00 83.62 103 LEU A O 1
ATOM 828 N N . GLU A 1 104 ? -0.817 -6.882 -5.339 1.00 81.62 104 GLU A N 1
ATOM 829 C CA . GLU A 1 104 ? -0.841 -5.496 -4.873 1.00 81.62 104 GLU A CA 1
ATOM 830 C C . GLU A 1 104 ? -2.278 -4.976 -4.779 1.00 81.62 104 GLU A C 1
ATOM 832 O O . GLU A 1 104 ? -2.659 -4.421 -3.753 1.00 81.62 104 GLU A O 1
ATOM 837 N N . THR A 1 105 ? -3.117 -5.248 -5.779 1.00 84.94 105 THR A N 1
ATOM 838 C CA . THR A 1 105 ? -4.537 -4.860 -5.778 1.00 84.94 105 THR A CA 1
ATOM 839 C C . THR A 1 105 ? -5.299 -5.515 -4.623 1.00 84.94 105 THR A C 1
ATOM 841 O O . THR A 1 105 ? -6.075 -4.859 -3.926 1.00 84.94 105 THR A O 1
ATOM 844 N N . ILE A 1 106 ? -5.070 -6.805 -4.366 1.00 88.25 106 ILE A N 1
ATOM 845 C CA . ILE A 1 106 ? -5.719 -7.514 -3.254 1.00 88.25 106 ILE A CA 1
ATOM 846 C C . ILE A 1 106 ? -5.294 -6.905 -1.911 1.00 88.25 106 ILE A C 1
ATOM 848 O O . ILE A 1 106 ? -6.142 -6.637 -1.056 1.00 88.25 106 ILE A O 1
ATOM 852 N N . LEU A 1 107 ? -3.998 -6.653 -1.727 1.00 84.75 107 LEU A N 1
ATOM 853 C CA . LEU A 1 107 ? -3.456 -6.123 -0.476 1.00 84.75 107 LEU A CA 1
ATOM 854 C C . LEU A 1 107 ? -3.778 -4.636 -0.261 1.00 84.75 107 LEU A C 1
ATOM 856 O O . LEU A 1 107 ? -3.954 -4.232 0.886 1.00 84.75 107 LEU A O 1
ATOM 860 N N . CYS A 1 108 ? -3.890 -3.839 -1.326 1.00 83.75 108 CYS A N 1
ATOM 861 C CA . CYS A 1 108 ? -4.128 -2.392 -1.254 1.00 83.75 108 CYS A CA 1
ATOM 862 C C . CYS A 1 108 ? -5.598 -1.989 -1.390 1.00 83.75 108 CYS A C 1
ATOM 864 O O . CYS A 1 108 ? -5.953 -0.889 -0.988 1.00 83.75 108 CYS A O 1
ATOM 866 N N . MET A 1 109 ? -6.475 -2.835 -1.935 1.00 87.06 109 MET A N 1
ATOM 867 C CA . MET A 1 109 ? -7.903 -2.511 -2.067 1.00 87.06 109 MET A CA 1
ATOM 868 C C . MET A 1 109 ? -8.787 -3.489 -1.299 1.00 87.06 109 MET A C 1
ATOM 870 O O . MET A 1 109 ? -9.610 -3.076 -0.477 1.00 87.06 109 MET A O 1
ATOM 874 N N . PHE A 1 110 ? -8.627 -4.792 -1.528 1.00 89.88 110 PHE A N 1
ATOM 875 C CA . PHE A 1 110 ? -9.563 -5.785 -0.998 1.00 89.88 110 PHE A CA 1
ATOM 876 C C . PHE A 1 110 ? -9.424 -5.988 0.517 1.00 89.88 110 PHE A C 1
ATOM 878 O O . PHE A 1 110 ? -10.392 -5.855 1.260 1.00 89.88 110 PHE A O 1
ATOM 885 N N . VAL A 1 111 ? -8.215 -6.255 1.008 1.00 89.31 111 VAL A N 1
ATOM 886 C CA . VAL A 1 111 ? -7.957 -6.421 2.450 1.00 89.31 111 VAL A CA 1
ATOM 887 C C . VAL A 1 111 ? -8.360 -5.179 3.270 1.00 89.31 111 VAL A C 1
ATOM 889 O O . VAL A 1 111 ? -9.143 -5.320 4.214 1.00 89.31 111 VAL A O 1
ATOM 892 N N . PRO A 1 112 ? -7.899 -3.961 2.933 1.00 88.75 112 PRO A N 1
ATOM 893 C CA . PRO A 1 112 ? -8.238 -2.760 3.691 1.00 88.75 112 PRO A CA 1
ATOM 894 C C . PRO A 1 112 ? -9.733 -2.436 3.652 1.00 88.75 112 PRO A C 1
ATOM 896 O O . PRO A 1 112 ? -10.290 -2.075 4.689 1.00 88.75 112 PRO A O 1
ATOM 899 N N . SER A 1 113 ? -10.417 -2.627 2.518 1.00 89.50 113 SER A N 1
ATOM 900 C CA . SER A 1 113 ? -11.872 -2.422 2.450 1.00 89.50 113 SER A CA 1
ATOM 901 C C . SER A 1 113 ? -12.637 -3.376 3.371 1.00 89.50 113 SER A C 1
ATOM 903 O O . SER A 1 113 ? -13.527 -2.927 4.093 1.00 89.50 113 SER A O 1
ATOM 905 N N . MET A 1 114 ? -12.247 -4.653 3.441 1.00 91.06 114 MET A N 1
ATOM 906 C CA . MET A 1 114 ? -12.861 -5.626 4.353 1.00 91.06 114 MET A CA 1
ATOM 907 C C . MET A 1 114 ? -12.645 -5.260 5.826 1.00 91.06 114 MET A C 1
ATOM 909 O O . MET A 1 114 ? -13.577 -5.354 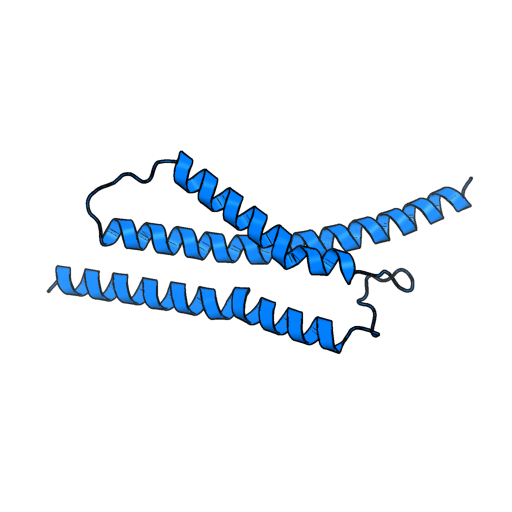6.633 1.00 91.06 114 MET A O 1
ATOM 913 N N . ILE A 1 115 ? -11.444 -4.795 6.186 1.00 88.75 115 ILE A N 1
ATOM 914 C CA . ILE A 1 115 ? -11.143 -4.358 7.556 1.00 88.75 115 ILE A CA 1
ATOM 915 C C . ILE A 1 115 ? -11.954 -3.109 7.908 1.00 88.75 115 ILE A C 1
ATOM 917 O O . ILE A 1 115 ? -12.598 -3.077 8.958 1.00 88.75 115 ILE A O 1
ATOM 921 N N . ILE A 1 116 ? -11.979 -2.100 7.033 1.00 87.81 116 ILE A N 1
ATOM 922 C CA . ILE A 1 116 ? -12.731 -0.856 7.248 1.00 87.81 116 ILE A CA 1
ATOM 923 C C . ILE A 1 116 ? -14.230 -1.152 7.354 1.00 87.81 116 ILE A C 1
ATOM 925 O O . ILE A 1 116 ? -14.894 -0.645 8.259 1.00 87.81 116 ILE A O 1
ATOM 929 N N . PHE A 1 117 ? -14.774 -1.999 6.482 1.00 89.75 117 PHE A N 1
ATOM 930 C CA . PHE A 1 117 ? -16.183 -2.383 6.514 1.00 89.75 117 PHE A CA 1
ATOM 931 C C . PHE A 1 117 ? -16.551 -3.078 7.830 1.00 89.75 117 PHE A C 1
ATOM 933 O O . PHE A 1 117 ? -17.465 -2.640 8.531 1.00 89.75 117 PHE A O 1
ATOM 940 N N . THR A 1 118 ? -15.780 -4.095 8.222 1.00 87.94 118 THR A N 1
ATOM 941 C CA . THR A 1 118 ? -15.984 -4.817 9.488 1.00 87.94 118 THR A CA 1
ATOM 942 C C . THR A 1 118 ? -15.863 -3.877 10.689 1.00 87.94 118 THR A C 1
ATOM 944 O O . THR A 1 118 ? -16.661 -3.947 11.624 1.00 87.94 118 THR A O 1
ATOM 947 N N . SER A 1 119 ? -14.909 -2.943 10.640 1.00 84.94 119 SER A N 1
ATOM 948 C CA . SER A 1 119 ? -14.700 -1.953 11.696 1.00 84.94 119 SER A CA 1
ATOM 949 C C . SER A 1 119 ? -15.899 -1.028 11.863 1.00 84.94 119 SER A C 1
ATOM 951 O O . SER A 1 119 ? -16.388 -0.843 12.976 1.00 84.94 119 SER A O 1
ATOM 953 N N . ASN A 1 120 ? -16.424 -0.492 10.762 1.00 85.38 120 ASN A N 1
ATOM 954 C CA . ASN A 1 120 ? -17.600 0.373 10.799 1.00 85.38 120 ASN A CA 1
ATOM 955 C C . ASN A 1 120 ? -18.846 -0.373 11.293 1.00 85.38 120 ASN A C 1
ATOM 957 O O . ASN A 1 120 ? -19.591 0.168 12.112 1.00 85.38 120 ASN A O 1
ATOM 961 N N . LEU A 1 121 ? -19.046 -1.629 10.874 1.00 87.31 121 LEU A N 1
ATOM 962 C CA . LEU A 1 121 ? -20.148 -2.453 11.375 1.00 87.31 121 LEU A CA 1
AT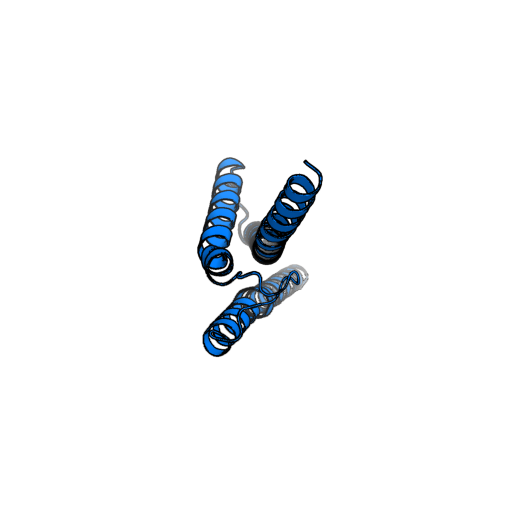OM 963 C C . LEU A 1 121 ? -20.078 -2.624 12.896 1.00 87.31 121 LEU A C 1
ATOM 965 O O . LEU A 1 121 ? -21.072 -2.387 13.579 1.00 87.31 121 LEU A O 1
ATOM 969 N N . LEU A 1 122 ? -18.913 -2.983 13.442 1.00 84.44 122 LEU A N 1
ATOM 970 C CA . LEU A 1 122 ? -18.738 -3.171 14.887 1.00 84.44 122 LEU A CA 1
ATOM 971 C C . LEU A 1 122 ? -19.044 -1.899 15.688 1.00 84.44 122 LEU A C 1
ATOM 973 O O . LEU A 1 122 ? -19.685 -1.982 16.738 1.00 84.44 122 LEU A O 1
ATOM 977 N N . VAL A 1 123 ? -18.635 -0.727 15.188 1.00 81.19 123 VAL A N 1
ATOM 978 C CA . VAL A 1 123 ? -18.953 0.565 15.817 1.00 81.19 123 VAL A CA 1
ATOM 979 C C . VAL A 1 123 ? -20.465 0.788 15.860 1.00 81.19 123 VAL A C 1
ATOM 981 O O . VAL A 1 123 ? -20.997 1.103 16.925 1.00 81.19 123 VAL A O 1
ATOM 984 N N . VAL A 1 124 ? -21.170 0.572 14.744 1.00 85.31 124 VAL A N 1
ATOM 985 C CA . VAL A 1 124 ? -22.632 0.738 14.664 1.00 85.31 124 VAL A CA 1
ATOM 986 C C . VAL A 1 124 ? -23.356 -0.246 15.584 1.00 85.31 124 VAL A C 1
ATOM 988 O O . VAL A 1 124 ? -24.239 0.162 16.339 1.00 85.31 124 VAL A O 1
ATOM 991 N N . TYR A 1 125 ? -22.955 -1.520 15.587 1.00 84.69 125 TYR A N 1
ATOM 992 C CA . TYR A 1 125 ? -23.517 -2.530 16.488 1.00 84.69 125 TYR A CA 1
ATOM 993 C C . TYR A 1 125 ? -23.338 -2.140 17.956 1.00 84.69 125 TYR A C 1
ATOM 995 O O . TYR A 1 125 ? -24.284 -2.229 18.743 1.00 84.69 125 TYR A O 1
ATOM 1003 N N . LYS A 1 126 ? -22.141 -1.671 18.330 1.00 80.38 126 LYS A N 1
ATOM 1004 C CA . LYS A 1 126 ? -21.855 -1.264 19.706 1.00 80.38 126 LYS A CA 1
ATOM 1005 C C . LYS A 1 126 ? -22.660 -0.032 20.107 1.00 80.38 126 LYS A C 1
ATOM 1007 O O . LYS A 1 126 ? -23.228 -0.030 21.198 1.00 80.38 126 LYS A O 1
ATOM 1012 N N . LEU A 1 127 ? -22.749 0.968 19.230 1.00 80.06 127 LEU A N 1
ATOM 1013 C CA . LEU A 1 127 ? -23.530 2.181 19.465 1.00 80.06 127 LEU A CA 1
ATOM 1014 C C . LEU A 1 127 ? -25.018 1.853 19.656 1.00 80.06 127 LEU A C 1
ATOM 1016 O O . LEU A 1 127 ? -25.626 2.300 20.623 1.00 80.06 127 LEU A O 1
ATOM 1020 N N . ASN A 1 128 ? -25.579 1.001 18.793 1.00 84.25 128 ASN A N 1
ATOM 1021 C CA . ASN A 1 128 ? -26.977 0.580 18.877 1.00 84.25 128 ASN A CA 1
ATOM 1022 C C . ASN A 1 128 ? -27.270 -0.199 20.175 1.00 84.25 128 ASN A C 1
ATOM 1024 O O . ASN A 1 128 ? -28.294 0.029 20.811 1.00 84.25 128 ASN A O 1
ATOM 1028 N N . SER A 1 129 ? -26.343 -1.058 20.623 1.00 82.31 129 SER A N 1
ATOM 1029 C CA . SER A 1 129 ? -26.472 -1.770 21.909 1.00 82.31 129 SER A CA 1
ATOM 1030 C C . SER A 1 129 ? -26.411 -0.863 23.141 1.00 82.31 129 SER A C 1
ATOM 1032 O O . SER A 1 129 ? -26.811 -1.284 24.215 1.00 82.31 129 SER A O 1
ATOM 1034 N N . HIS A 1 130 ? -25.857 0.345 23.003 1.00 73.06 130 HIS A N 1
ATOM 1035 C CA . HIS A 1 130 ? -25.732 1.309 24.095 1.00 73.06 130 HIS A CA 1
ATOM 1036 C C . HIS A 1 130 ? -26.927 2.275 24.165 1.00 73.06 130 HIS A C 1
ATOM 1038 O O . HIS A 1 130 ? -27.130 2.901 25.203 1.00 73.06 130 HIS A O 1
ATOM 1044 N N . ILE A 1 131 ? -27.659 2.431 23.052 1.00 75.56 131 ILE A N 1
ATOM 1045 C CA . ILE A 1 131 ? -28.862 3.270 22.926 1.00 75.56 131 ILE A CA 1
ATOM 1046 C C . ILE A 1 131 ? -30.135 2.493 23.300 1.00 75.56 131 ILE A C 1
ATOM 1048 O O . ILE A 1 131 ? -31.085 3.104 23.787 1.00 75.56 131 ILE A O 1
ATOM 1052 N N . ARG A 1 132 ? -30.166 1.178 23.055 1.00 54.22 132 ARG A N 1
ATOM 1053 C CA . ARG A 1 132 ? -31.281 0.291 23.413 1.00 54.22 132 ARG A CA 1
ATOM 1054 C C . ARG A 1 132 ? -31.168 -0.214 24.846 1.00 54.22 132 ARG A C 1
ATOM 1056 O O . ARG A 1 132 ? -32.233 -0.318 25.489 1.00 54.22 132 ARG A O 1
#